Protein AF-A0A6M4M8T5-F1 (afdb_monomer_lite)

Secondary structure (DSSP, 8-state):
--HHHHHHHHGGGB-TTS-EEETTTTEEESSSS--EE-S---HHHHHHHHHHHHH----PPP--

pLDDT: mean 89.37, std 13.06, range [41.5, 97.94]

Organism: NCBI:txid1858656

Sequence (64 aa):
MNEEKARAILGERIQPDNSLHDSTDWVDWTGDDSIQLDADFSVDELEAIAWWMRNKTHAPTSLD

Structure (mmCIF, N/CA/C/O backbone):
data_AF-A0A6M4M8T5-F1
#
_entry.id   AF-A0A6M4M8T5-F1
#
loop_
_atom_site.group_PDB
_atom_site.id
_atom_site.type_symbol
_atom_site.label_atom_id
_atom_site.label_alt_id
_atom_site.label_comp_id
_atom_site.label_asym_id
_atom_site.label_entity_id
_atom_site.label_seq_id
_atom_site.pdbx_PDB_ins_code
_atom_site.Cartn_x
_atom_site.Cartn_y
_atom_site.Cartn_z
_atom_site.occupancy
_atom_site.B_iso_or_equiv
_atom_site.auth_seq_id
_atom_site.auth_comp_id
_atom_site.auth_asym_id
_atom_site.auth_atom_id
_atom_site.pdbx_PDB_model_num
ATOM 1 N N . MET A 1 1 ? -7.940 -5.081 8.870 1.00 91.88 1 MET A N 1
ATOM 2 C CA . MET A 1 1 ? -6.970 -4.032 8.483 1.00 91.88 1 MET A CA 1
ATOM 3 C C . MET A 1 1 ? -7.416 -2.666 9.020 1.00 91.88 1 MET A C 1
ATOM 5 O O . MET A 1 1 ? -8.618 -2.478 9.178 1.00 91.88 1 MET A O 1
ATOM 9 N N . ASN A 1 2 ? -6.488 -1.748 9.328 1.00 96.50 2 ASN A N 1
ATOM 10 C CA . ASN A 1 2 ? -6.745 -0.339 9.688 1.00 96.50 2 ASN A CA 1
ATOM 11 C C . ASN A 1 2 ? -5.729 0.583 8.977 1.00 96.50 2 ASN A C 1
ATOM 13 O O . ASN A 1 2 ? -4.806 0.075 8.342 1.00 96.50 2 ASN A O 1
ATOM 17 N N . GLU A 1 3 ? -5.880 1.910 9.088 1.00 96.62 3 GLU A N 1
ATOM 18 C CA . GLU A 1 3 ? -5.004 2.854 8.373 1.00 96.62 3 GLU A CA 1
ATOM 19 C C . GLU A 1 3 ? -3.531 2.723 8.763 1.00 96.62 3 GLU A C 1
ATOM 21 O O . GLU A 1 3 ? -2.672 2.705 7.890 1.00 96.62 3 GLU A O 1
ATOM 26 N N . GLU A 1 4 ? -3.240 2.622 10.059 1.00 97.75 4 GLU A N 1
ATOM 27 C CA . GLU A 1 4 ? -1.871 2.520 10.568 1.00 97.75 4 GLU A CA 1
ATOM 28 C C . GLU A 1 4 ? -1.157 1.286 10.001 1.00 97.75 4 GLU A C 1
ATOM 30 O O . GLU A 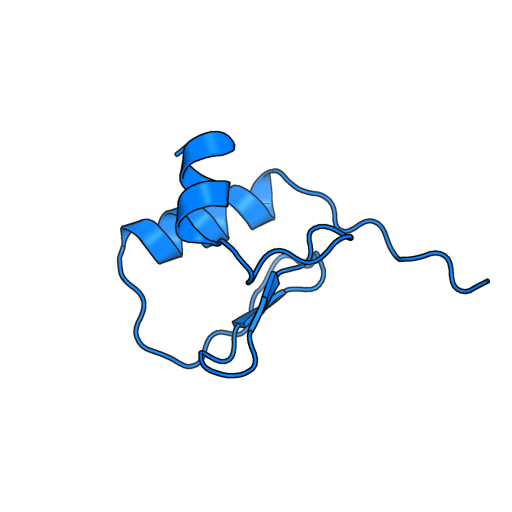1 4 ? -0.067 1.402 9.441 1.00 97.75 4 GLU A O 1
ATOM 35 N N . LYS A 1 5 ? -1.807 0.115 10.062 1.00 97.38 5 LYS A N 1
ATOM 36 C CA . LYS A 1 5 ? -1.262 -1.141 9.532 1.00 97.38 5 LYS A CA 1
ATOM 37 C C . LYS A 1 5 ? -1.158 -1.106 8.004 1.00 97.38 5 LYS A C 1
ATOM 39 O O . LYS A 1 5 ? -0.140 -1.532 7.468 1.00 97.38 5 LYS A O 1
ATOM 44 N N . ALA A 1 6 ? -2.164 -0.577 7.303 1.00 97.25 6 ALA A N 1
ATOM 45 C CA . ALA A 1 6 ? -2.124 -0.458 5.845 1.00 97.25 6 ALA A CA 1
ATOM 46 C C . ALA A 1 6 ? -0.983 0.464 5.391 1.00 97.25 6 ALA A C 1
ATOM 48 O O . ALA A 1 6 ? -0.225 0.105 4.498 1.00 97.25 6 ALA A O 1
ATOM 49 N N . ARG A 1 7 ? -0.798 1.609 6.059 1.00 97.25 7 ARG A N 1
ATOM 50 C CA . ARG A 1 7 ? 0.300 2.543 5.784 1.00 97.25 7 ARG A CA 1
ATOM 51 C C . ARG A 1 7 ? 1.668 1.920 6.057 1.00 97.25 7 ARG A C 1
ATOM 53 O O . ARG A 1 7 ? 2.588 2.149 5.284 1.00 97.25 7 ARG A O 1
ATOM 60 N N . ALA A 1 8 ? 1.798 1.119 7.114 1.00 97.75 8 ALA A N 1
ATOM 61 C CA . ALA A 1 8 ? 3.041 0.413 7.418 1.00 97.75 8 ALA A CA 1
ATOM 62 C C . ALA A 1 8 ? 3.406 -0.645 6.358 1.00 97.75 8 ALA A C 1
ATOM 64 O O . ALA A 1 8 ? 4.5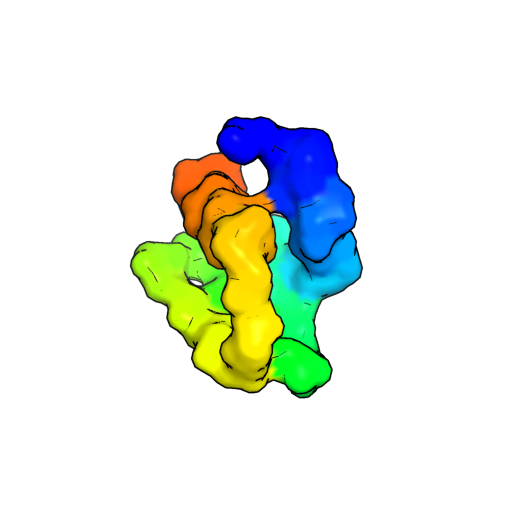83 -0.807 6.058 1.00 97.75 8 ALA A O 1
ATOM 65 N N . ILE A 1 9 ? 2.414 -1.343 5.791 1.00 97.31 9 ILE A N 1
ATOM 66 C CA . ILE A 1 9 ? 2.618 -2.364 4.747 1.00 97.31 9 ILE A CA 1
ATOM 67 C C . ILE A 1 9 ? 2.887 -1.726 3.380 1.00 97.31 9 ILE A C 1
ATOM 69 O O . ILE A 1 9 ? 3.793 -2.143 2.666 1.00 97.31 9 ILE A O 1
ATOM 73 N N . LEU A 1 10 ? 2.091 -0.724 3.004 1.00 95.69 10 LEU A N 1
ATOM 74 C CA . LEU A 1 10 ? 2.183 -0.091 1.688 1.00 95.69 10 LEU A CA 1
ATOM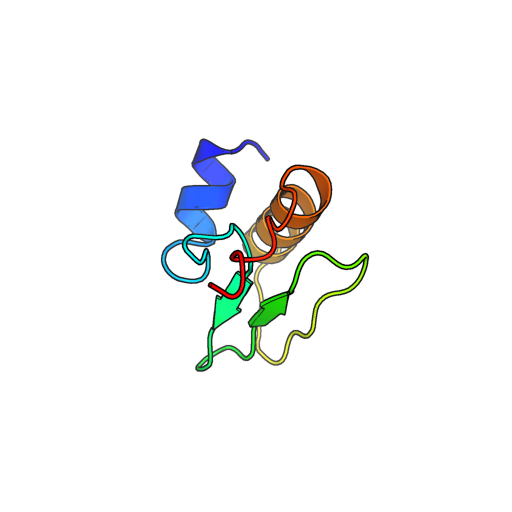 75 C C . LEU A 1 10 ? 3.382 0.857 1.592 1.00 95.69 10 LEU A C 1
ATOM 77 O O . LEU A 1 10 ? 3.938 1.008 0.511 1.00 95.69 10 LEU A O 1
ATOM 81 N N . GLY A 1 11 ? 3.798 1.464 2.707 1.00 95.19 11 GLY A N 1
ATOM 82 C CA . GLY A 1 11 ? 5.019 2.258 2.791 1.00 95.19 11 GLY A CA 1
ATOM 83 C C . GLY A 1 11 ? 5.107 3.331 1.706 1.00 95.19 11 GLY A C 1
ATOM 84 O O . GLY A 1 11 ? 4.196 4.142 1.540 1.00 95.19 11 GLY A O 1
ATOM 85 N N . GLU A 1 12 ? 6.215 3.312 0.968 1.00 93.81 12 GLU A N 1
ATOM 86 C CA . GLU A 1 12 ? 6.540 4.284 -0.084 1.00 93.81 12 GLU A CA 1
ATOM 87 C C . GLU A 1 12 ? 5.661 4.162 -1.335 1.00 93.81 12 GLU A C 1
ATOM 89 O O . GLU A 1 12 ? 5.661 5.064 -2.169 1.00 93.81 12 GLU A O 1
ATOM 94 N N . ARG A 1 13 ? 4.858 3.095 -1.449 1.00 95.44 13 ARG A N 1
ATOM 95 C CA . ARG A 1 13 ? 3.905 2.940 -2.554 1.00 95.44 13 ARG A CA 1
ATOM 96 C C . ARG A 1 13 ? 2.792 3.983 -2.483 1.00 95.44 13 ARG A C 1
ATOM 98 O O . ARG A 1 13 ? 2.234 4.342 -3.514 1.00 95.44 13 ARG A O 1
ATOM 105 N N . ILE A 1 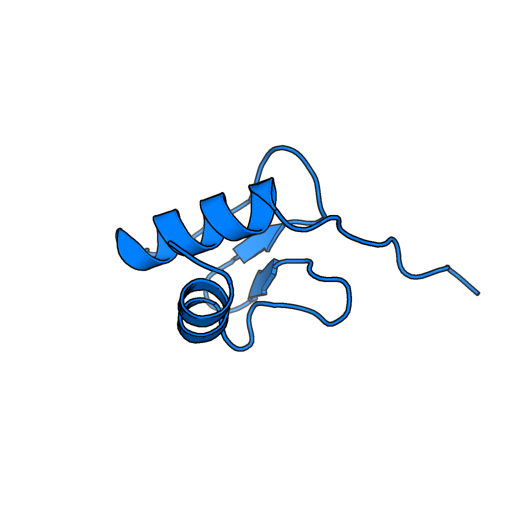14 ? 2.471 4.488 -1.287 1.00 96.00 14 ILE A N 1
ATOM 106 C CA . ILE A 1 14 ? 1.474 5.548 -1.099 1.00 96.00 14 ILE A CA 1
ATOM 107 C C . ILE A 1 14 ? 2.056 6.886 -1.554 1.00 96.00 14 ILE A C 1
ATOM 109 O O . ILE A 1 14 ? 2.962 7.434 -0.925 1.00 96.00 14 ILE A O 1
ATOM 113 N N . GLN A 1 15 ? 1.460 7.452 -2.594 1.00 94.06 15 GLN A N 1
ATOM 114 C CA . GLN A 1 15 ? 1.815 8.770 -3.101 1.00 94.06 15 GLN A CA 1
ATOM 115 C C . GLN A 1 15 ? 1.165 9.894 -2.270 1.00 94.06 15 GLN A C 1
ATOM 117 O O . GLN A 1 15 ? 0.203 9.652 -1.529 1.00 94.06 15 GLN A O 1
ATOM 122 N N . PRO A 1 16 ? 1.641 11.152 -2.388 1.00 92.88 16 PRO A N 1
ATOM 123 C CA . PRO A 1 16 ? 1.080 12.289 -1.650 1.00 92.88 16 PRO A CA 1
ATOM 124 C C . PRO A 1 16 ? -0.422 12.530 -1.871 1.00 92.88 16 PRO A C 1
ATOM 126 O O . PRO A 1 16 ? -1.087 13.087 -0.999 1.00 92.88 16 PRO A O 1
ATOM 129 N N . ASP A 1 17 ? -0.961 12.103 -3.012 1.00 90.75 17 ASP A N 1
ATOM 130 C CA . ASP A 1 17 ? -2.379 12.216 -3.383 1.00 90.75 17 ASP A CA 1
ATOM 131 C C . ASP A 1 17 ? -3.226 10.988 -2.983 1.00 90.75 17 ASP A C 1
ATOM 133 O O . ASP A 1 17 ? -4.402 10.889 -3.339 1.00 90.75 17 ASP A O 1
ATOM 137 N N . ASN A 1 18 ? -2.638 10.076 -2.203 1.00 94.06 18 ASN A N 1
ATOM 138 C CA . ASN A 1 18 ? -3.155 8.765 -1.810 1.00 94.06 18 ASN A CA 1
ATOM 139 C C . ASN A 1 18 ? -3.262 7.717 -2.927 1.00 94.06 18 ASN A C 1
ATOM 141 O O . ASN A 1 18 ? -3.741 6.623 -2.619 1.00 94.06 18 ASN A O 1
ATOM 145 N N . SER A 1 19 ? -2.807 7.984 -4.156 1.00 94.94 19 SER A N 1
ATOM 146 C CA . SER A 1 19 ? -2.628 6.927 -5.162 1.00 94.94 19 SER A CA 1
ATOM 147 C C . SER A 1 19 ? -1.597 5.896 -4.692 1.00 94.94 19 SER A C 1
ATOM 149 O O . SER A 1 19 ? -0.817 6.145 -3.763 1.00 94.94 19 SER A O 1
ATOM 151 N N . LEU A 1 20 ? -1.624 4.711 -5.300 1.00 95.31 20 LEU A N 1
ATOM 152 C CA . LEU A 1 20 ? -0.585 3.703 -5.104 1.00 95.31 20 LEU A CA 1
ATOM 153 C C . LEU A 1 20 ? 0.253 3.634 -6.373 1.00 95.31 20 LEU A C 1
ATOM 155 O O . LEU A 1 20 ? -0.300 3.393 -7.440 1.00 95.31 20 LEU A O 1
ATOM 159 N N . HIS A 1 21 ? 1.561 3.838 -6.244 1.00 94.81 21 HIS A N 1
ATOM 160 C CA . HIS A 1 21 ? 2.500 3.739 -7.351 1.00 94.81 21 HIS A CA 1
ATOM 161 C C . HIS A 1 21 ? 3.799 3.071 -6.896 1.00 94.81 21 HIS A C 1
ATOM 163 O O . HIS A 1 21 ? 4.438 3.525 -5.946 1.00 94.81 21 HIS A O 1
ATOM 169 N N . ASP A 1 22 ? 4.190 2.005 -7.585 1.00 93.06 22 ASP A N 1
ATOM 170 C CA . ASP A 1 22 ? 5.475 1.330 -7.423 1.00 93.06 22 ASP A CA 1
ATOM 171 C C . ASP A 1 22 ? 5.934 0.797 -8.780 1.00 93.06 22 ASP A C 1
ATOM 173 O O . ASP A 1 22 ? 5.273 -0.047 -9.380 1.00 93.06 22 ASP A O 1
ATOM 177 N N . SER A 1 23 ? 7.072 1.287 -9.266 1.00 87.38 23 SER A N 1
ATOM 178 C CA . SER A 1 23 ? 7.628 0.863 -10.558 1.00 87.38 23 SER A CA 1
ATOM 179 C C . SER A 1 23 ? 8.457 -0.423 -10.478 1.00 87.38 23 SER A C 1
ATOM 181 O O . SER A 1 23 ? 8.797 -0.979 -11.521 1.00 87.38 23 SER A O 1
ATOM 183 N N . THR A 1 24 ? 8.785 -0.900 -9.272 1.00 84.75 24 THR A N 1
ATOM 184 C CA . THR A 1 24 ? 9.524 -2.158 -9.071 1.00 84.75 24 THR A CA 1
ATOM 185 C C . THR A 1 24 ? 8.571 -3.346 -9.072 1.00 84.75 24 THR A C 1
ATOM 187 O O . THR A 1 24 ? 8.798 -4.303 -9.807 1.00 84.75 24 THR A O 1
ATOM 190 N N . ASP A 1 25 ? 7.483 -3.240 -8.306 1.00 79.19 25 ASP A N 1
ATOM 191 C CA . ASP A 1 25 ? 6.466 -4.292 -8.161 1.00 79.19 25 ASP A CA 1
ATOM 192 C C . ASP A 1 25 ? 5.221 -4.049 -9.040 1.00 79.19 25 ASP A C 1
ATOM 194 O O . ASP A 1 25 ? 4.181 -4.682 -8.848 1.00 79.19 25 ASP A O 1
ATOM 198 N N . TRP A 1 26 ? 5.320 -3.093 -9.976 1.00 86.62 26 TRP A N 1
ATOM 199 C CA . TRP A 1 26 ? 4.255 -2.669 -10.894 1.00 86.62 26 TRP A CA 1
ATOM 200 C C . TRP A 1 26 ? 2.891 -2.539 -10.204 1.00 86.62 26 TRP A C 1
ATOM 202 O O . TRP A 1 26 ? 1.916 -3.201 -10.560 1.00 86.62 26 TRP A O 1
ATOM 212 N N . VAL A 1 27 ? 2.834 -1.668 -9.197 1.00 92.56 27 VAL A N 1
ATOM 213 C CA . VAL A 1 27 ? 1.597 -1.273 -8.517 1.00 92.56 27 VAL A CA 1
ATOM 214 C C . VAL A 1 27 ? 1.146 0.055 -9.101 1.00 92.56 27 VAL A C 1
ATOM 216 O O . VAL A 1 27 ? 1.898 1.023 -9.024 1.00 92.56 27 VAL A O 1
ATOM 219 N N . ASP A 1 28 ? -0.067 0.121 -9.649 1.00 94.44 28 ASP A N 1
ATOM 220 C CA . ASP A 1 28 ? -0.632 1.386 -10.131 1.00 94.44 28 ASP A CA 1
ATOM 221 C C . ASP A 1 28 ? -2.137 1.486 -9.858 1.00 94.44 28 ASP A C 1
ATOM 223 O O . ASP A 1 28 ? -2.949 0.716 -10.386 1.00 94.44 28 ASP A O 1
ATOM 227 N N . TRP A 1 29 ? -2.511 2.434 -8.997 1.00 94.25 29 TRP A N 1
ATOM 228 C CA . TRP A 1 29 ? -3.895 2.757 -8.660 1.00 94.25 29 TRP A CA 1
ATOM 229 C C . TRP A 1 29 ? -4.106 4.258 -8.523 1.00 94.25 29 TRP A C 1
ATOM 231 O O . TRP A 1 29 ? -3.601 4.887 -7.594 1.00 94.25 29 TRP A O 1
ATOM 241 N N . THR A 1 30 ? -4.958 4.806 -9.384 1.00 88.69 30 THR A N 1
ATOM 242 C CA . THR A 1 30 ? -5.242 6.245 -9.498 1.00 88.69 30 THR A CA 1
ATOM 243 C C . THR A 1 30 ? -6.609 6.650 -8.937 1.00 88.69 30 THR A C 1
ATOM 245 O O . THR A 1 30 ? -7.139 7.697 -9.297 1.00 88.69 30 THR A O 1
ATOM 248 N N . GLY A 1 31 ? -7.207 5.843 -8.053 1.00 83.12 31 GLY A N 1
ATOM 249 C CA . GLY A 1 31 ? -8.505 6.159 -7.436 1.00 83.12 31 GLY A CA 1
ATOM 250 C C . GLY A 1 31 ? -9.728 5.463 -8.041 1.00 83.12 31 GLY A C 1
ATOM 251 O O . GLY A 1 31 ? -10.838 5.705 -7.571 1.00 83.12 31 GLY A O 1
ATOM 252 N N . ASP A 1 32 ? -9.540 4.608 -9.048 1.00 83.56 32 ASP A N 1
ATOM 253 C CA . ASP A 1 32 ? -10.617 3.846 -9.697 1.00 83.56 32 ASP A CA 1
ATOM 254 C C . ASP A 1 32 ? -11.008 2.575 -8.912 1.00 83.56 32 ASP A C 1
ATOM 256 O O . ASP A 1 32 ? -10.390 2.215 -7.913 1.00 83.56 32 ASP A O 1
ATOM 260 N N . ASP A 1 33 ? -12.026 1.837 -9.366 1.00 89.25 33 ASP A N 1
ATOM 261 C CA . ASP A 1 33 ? -12.468 0.578 -8.725 1.00 89.25 33 ASP A CA 1
ATOM 262 C C . ASP A 1 33 ? -11.569 -0.635 -9.071 1.00 89.25 33 ASP A C 1
ATOM 264 O O . ASP A 1 33 ? -11.876 -1.785 -8.761 1.00 89.25 33 ASP A O 1
ATOM 268 N N . SER A 1 34 ? -10.441 -0.396 -9.745 1.00 91.88 34 SER A N 1
ATOM 269 C CA . SER A 1 34 ? -9.486 -1.422 -10.167 1.00 91.88 34 SER A CA 1
ATOM 270 C C . SER A 1 34 ? -8.047 -0.943 -10.025 1.00 91.88 34 SER A C 1
ATOM 272 O O . SER A 1 34 ? -7.775 0.242 -10.185 1.00 91.88 34 SER A O 1
ATOM 274 N N . ILE A 1 35 ? -7.132 -1.880 -9.782 1.00 94.50 35 ILE A N 1
ATOM 275 C CA . ILE A 1 35 ? -5.688 -1.658 -9.646 1.00 94.50 35 ILE A CA 1
ATOM 276 C C . ILE A 1 35 ? -4.926 -2.565 -10.618 1.00 94.50 35 ILE A C 1
ATOM 278 O O . ILE A 1 35 ? -5.371 -3.684 -10.892 1.00 94.50 35 ILE A O 1
ATOM 282 N N . GLN A 1 36 ? -3.789 -2.093 -11.127 1.00 94.75 36 GLN A N 1
ATOM 283 C CA . GLN A 1 36 ? -2.825 -2.911 -11.866 1.00 94.75 36 GLN A CA 1
ATOM 284 C C . GLN A 1 36 ? -1.745 -3.427 -10.909 1.00 94.75 36 GLN A C 1
ATOM 286 O O . GLN A 1 36 ? -1.238 -2.661 -10.092 1.00 94.75 36 GLN A O 1
ATOM 291 N N . LEU A 1 37 ? -1.442 -4.726 -10.994 1.00 95.25 37 LEU A N 1
ATOM 292 C CA . LEU A 1 37 ? -0.471 -5.435 -10.156 1.00 95.25 37 LEU A CA 1
ATOM 293 C C . LEU A 1 37 ? 0.324 -6.412 -11.032 1.00 95.25 37 LEU A C 1
ATOM 295 O O . LEU A 1 37 ? -0.295 -7.245 -11.701 1.00 95.25 37 LEU A O 1
ATOM 299 N N . ASP A 1 38 ? 1.656 -6.342 -11.011 1.00 92.75 38 ASP A N 1
ATOM 300 C CA . ASP A 1 38 ? 2.539 -7.305 -11.692 1.00 92.75 38 ASP A CA 1
ATOM 301 C C . ASP A 1 38 ? 3.786 -7.616 -10.843 1.00 92.75 38 ASP A C 1
ATOM 303 O O . ASP A 1 38 ? 4.888 -7.127 -11.091 1.00 92.75 38 ASP A O 1
ATOM 307 N N . ALA A 1 39 ? 3.561 -8.416 -9.794 1.00 93.12 39 ALA A N 1
ATOM 308 C CA . ALA A 1 39 ? 4.558 -8.990 -8.891 1.00 93.12 39 ALA A CA 1
ATOM 309 C C . ALA A 1 39 ? 3.907 -10.066 -7.993 1.00 93.12 39 ALA A C 1
ATOM 311 O O . ALA A 1 39 ? 2.701 -10.328 -8.073 1.00 93.12 39 ALA A O 1
ATOM 312 N N . ASP A 1 40 ? 4.699 -10.673 -7.107 1.00 94.75 40 ASP A N 1
ATOM 313 C CA . ASP A 1 40 ? 4.195 -11.537 -6.039 1.00 94.75 40 ASP A CA 1
ATOM 314 C C . ASP A 1 40 ? 3.769 -10.695 -4.828 1.00 94.75 40 ASP A C 1
ATOM 316 O O . ASP A 1 40 ? 4.575 -9.964 -4.258 1.00 94.75 40 ASP A O 1
ATOM 320 N N . PHE A 1 41 ? 2.518 -10.852 -4.387 1.00 94.94 41 PHE A N 1
ATOM 321 C CA . PHE A 1 41 ? 1.984 -10.172 -3.204 1.00 94.94 41 PHE A CA 1
ATOM 322 C C . PHE A 1 41 ? 1.580 -11.174 -2.129 1.00 94.94 41 PHE A C 1
ATOM 324 O O . PHE A 1 41 ? 0.920 -12.186 -2.391 1.00 94.94 41 PHE A O 1
ATOM 331 N N . SER A 1 42 ? 1.918 -10.864 -0.884 1.00 96.56 42 SER A N 1
ATOM 332 C CA . SER A 1 42 ? 1.386 -11.566 0.278 1.00 96.56 42 SER A CA 1
ATOM 333 C C . SER A 1 42 ? -0.094 -11.234 0.513 1.00 96.56 42 SER A C 1
ATOM 335 O O . SER A 1 42 ? -0.621 -10.220 0.055 1.00 96.56 42 SER A O 1
ATOM 337 N N . VAL A 1 43 ? -0.785 -12.075 1.292 1.00 97.75 43 VAL A N 1
ATOM 338 C CA . VAL A 1 43 ? -2.190 -11.831 1.672 1.00 97.75 43 VAL A CA 1
ATOM 339 C C . VAL A 1 43 ? -2.342 -10.512 2.440 1.00 97.75 43 VAL A C 1
ATOM 341 O O . VAL A 1 43 ? -3.285 -9.770 2.183 1.00 97.75 43 VAL A O 1
ATOM 344 N N . ASP A 1 44 ? -1.404 -10.190 3.339 1.00 97.62 44 ASP A N 1
ATOM 345 C CA . ASP A 1 44 ? -1.416 -8.929 4.094 1.00 97.62 44 ASP A CA 1
ATOM 346 C C . ASP A 1 44 ? -1.255 -7.707 3.166 1.00 97.62 44 ASP A C 1
ATOM 348 O O . ASP A 1 44 ? -1.906 -6.684 3.391 1.00 97.62 44 ASP A O 1
ATOM 352 N N . GLU A 1 45 ? -0.443 -7.806 2.107 1.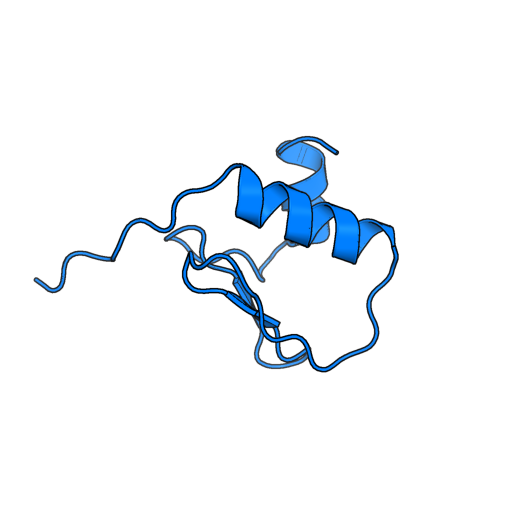00 96.56 45 GLU A N 1
ATOM 353 C CA . GLU A 1 45 ? -0.304 -6.748 1.095 1.00 96.56 45 GLU A CA 1
ATOM 354 C C . GLU A 1 45 ? -1.583 -6.573 0.280 1.00 96.56 45 GLU A C 1
ATOM 356 O O . GLU A 1 45 ? -2.070 -5.450 0.155 1.00 96.56 45 GLU A O 1
ATOM 361 N N . LEU A 1 46 ? -2.189 -7.666 -0.194 1.00 96.81 46 LEU A N 1
ATOM 362 C CA . LEU A 1 46 ? -3.469 -7.611 -0.910 1.00 96.81 46 LEU A CA 1
ATOM 363 C C . LEU A 1 46 ? -4.584 -7.014 -0.037 1.00 96.81 46 LEU A C 1
ATOM 365 O O . LEU A 1 46 ? -5.382 -6.199 -0.507 1.00 96.81 46 LEU A O 1
ATOM 369 N N . GLU A 1 47 ? -4.634 -7.375 1.248 1.00 97.94 47 GLU A N 1
ATOM 370 C CA . GLU A 1 47 ? -5.572 -6.784 2.204 1.00 97.94 47 GLU A CA 1
ATOM 371 C C . GLU A 1 47 ? -5.311 -5.293 2.432 1.00 97.94 47 GLU A C 1
ATOM 373 O O . GLU A 1 47 ? -6.268 -4.519 2.536 1.00 97.94 47 GLU A O 1
ATOM 378 N N . ALA A 1 48 ? -4.045 -4.878 2.523 1.00 97.81 48 ALA A N 1
ATOM 379 C CA . ALA A 1 48 ? -3.672 -3.478 2.694 1.00 97.81 48 ALA A CA 1
ATOM 380 C C . ALA A 1 48 ? -4.052 -2.645 1.463 1.00 97.81 48 ALA A C 1
ATOM 382 O O . ALA A 1 48 ? -4.686 -1.601 1.626 1.00 97.81 48 ALA A O 1
ATOM 383 N N . ILE A 1 49 ? -3.755 -3.140 0.257 1.00 95.81 49 ILE A N 1
ATOM 384 C CA . ILE A 1 49 ? -4.136 -2.531 -1.026 1.00 95.81 49 ILE A CA 1
ATOM 385 C C . ILE A 1 49 ? -5.655 -2.351 -1.088 1.00 95.81 49 ILE A C 1
ATOM 387 O O . ILE A 1 49 ? -6.149 -1.231 -1.219 1.00 95.81 49 ILE A O 1
ATOM 391 N N . ALA A 1 50 ? -6.418 -3.434 -0.908 1.00 96.06 50 ALA A N 1
ATOM 392 C CA . ALA A 1 50 ? -7.875 -3.386 -0.997 1.00 96.06 50 ALA A CA 1
ATOM 393 C C . ALA A 1 50 ? -8.504 -2.501 0.090 1.00 96.06 50 ALA A C 1
ATOM 395 O O . ALA A 1 50 ? -9.522 -1.845 -0.143 1.00 96.06 50 ALA A O 1
ATOM 396 N N . TRP A 1 51 ? -7.928 -2.481 1.297 1.00 96.75 51 TRP A N 1
ATOM 397 C CA . TRP A 1 51 ? -8.369 -1.567 2.348 1.00 96.75 51 TRP A CA 1
ATOM 398 C C . TRP A 1 51 ? -8.117 -0.114 1.944 1.00 96.75 51 TRP A C 1
ATOM 400 O O . TRP A 1 51 ? -9.024 0.705 2.079 1.00 96.75 51 TRP A O 1
ATOM 410 N N . TRP A 1 52 ? -6.933 0.202 1.418 1.00 96.50 52 TRP A N 1
ATOM 411 C CA . TRP A 1 52 ? -6.572 1.556 1.003 1.00 96.50 52 TRP A CA 1
ATOM 412 C C . TRP A 1 52 ? -7.508 2.071 -0.091 1.00 96.50 52 TRP A C 1
ATOM 414 O O . TRP A 1 52 ? -8.132 3.116 0.097 1.00 96.50 52 TRP A O 1
ATOM 424 N N . MET A 1 53 ? -7.718 1.272 -1.144 1.00 94.81 53 MET A N 1
ATOM 425 C CA . MET A 1 53 ? -8.606 1.606 -2.264 1.00 94.81 53 MET A CA 1
ATOM 426 C C . MET A 1 53 ? -10.037 1.937 -1.821 1.00 94.81 53 MET A C 1
ATOM 428 O O . MET A 1 53 ? -10.664 2.853 -2.338 1.00 94.81 53 MET A O 1
ATOM 432 N N . ARG A 1 54 ? -10.566 1.216 -0.824 1.00 94.69 54 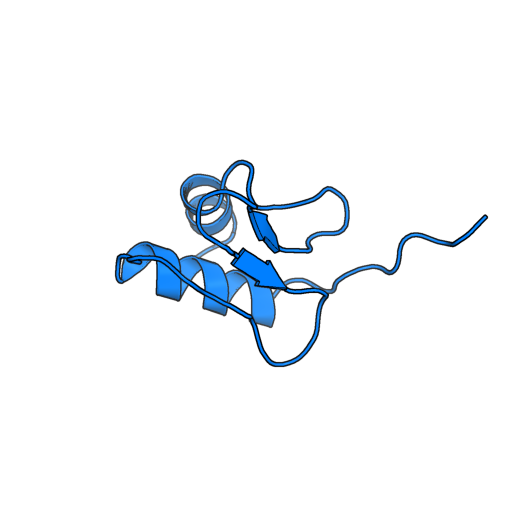ARG A N 1
ATOM 433 C CA . ARG A 1 54 ? -11.938 1.420 -0.321 1.00 94.69 54 ARG A CA 1
ATOM 434 C C . ARG A 1 54 ? -12.098 2.636 0.589 1.00 94.69 54 ARG A C 1
ATOM 436 O O . ARG A 1 54 ? -13.223 3.077 0.803 1.00 94.69 54 ARG A O 1
ATOM 443 N N . ASN A 1 55 ? -11.014 3.112 1.202 1.00 94.94 55 ASN A N 1
ATOM 444 C CA . ASN A 1 55 ? -11.072 4.093 2.294 1.00 94.94 55 ASN A CA 1
ATOM 445 C C . ASN A 1 55 ? -10.395 5.422 1.960 1.00 94.94 55 ASN A C 1
ATOM 447 O O . ASN A 1 55 ? -10.522 6.376 2.731 1.00 94.94 55 ASN A O 1
ATOM 451 N N . LYS A 1 56 ? -9.658 5.493 0.853 1.00 92.50 56 LYS A N 1
ATOM 452 C CA . LYS A 1 56 ? -8.984 6.707 0.412 1.00 92.50 56 LYS A CA 1
ATOM 453 C C . LYS A 1 56 ? -9.569 7.160 -0.908 1.00 92.50 56 LYS A C 1
ATOM 455 O O . LYS A 1 56 ? -9.787 6.374 -1.816 1.00 92.50 56 LYS A O 1
ATOM 460 N N . THR A 1 57 ? -9.825 8.452 -0.991 1.00 80.06 57 THR A N 1
ATOM 461 C CA . THR A 1 57 ? -10.122 9.119 -2.247 1.00 80.06 57 THR A CA 1
ATOM 462 C C . THR A 1 57 ? -8.803 9.623 -2.804 1.00 80.06 57 THR A C 1
ATOM 464 O O . THR A 1 57 ? -8.081 10.344 -2.109 1.00 80.06 57 THR A O 1
ATOM 467 N N . HIS A 1 58 ? -8.494 9.258 -4.046 1.00 71.56 58 HIS A N 1
ATOM 468 C CA . HIS A 1 58 ? -7.511 10.004 -4.816 1.00 71.56 58 HIS A CA 1
ATOM 469 C C . HIS A 1 58 ? -8.036 11.438 -4.943 1.00 71.56 58 HIS A C 1
ATOM 471 O O . HIS A 1 58 ? -9.142 11.664 -5.443 1.00 71.56 58 HIS A O 1
ATOM 477 N N . ALA A 1 59 ? -7.290 12.401 -4.411 1.00 61.31 59 ALA A N 1
ATOM 478 C CA . ALA A 1 59 ? -7.559 13.799 -4.695 1.00 61.31 59 ALA A CA 1
ATOM 479 C C . ALA A 1 59 ? -6.796 14.117 -5.983 1.00 61.31 59 ALA A C 1
ATOM 481 O O . ALA A 1 59 ? -5.566 14.074 -5.933 1.00 61.31 59 ALA A O 1
ATOM 482 N N . PRO A 1 60 ? -7.465 14.413 -7.115 1.00 56.31 60 PRO A N 1
ATOM 483 C CA . PRO A 1 60 ? -6.745 14.842 -8.302 1.00 56.31 60 PRO A CA 1
ATOM 484 C C . PRO A 1 60 ? -5.888 16.040 -7.903 1.00 56.31 60 PRO A C 1
ATOM 486 O O . PRO A 1 60 ? -6.398 17.023 -7.354 1.00 56.31 60 PRO A O 1
ATOM 489 N N . THR A 1 61 ? -4.576 15.930 -8.104 1.00 54.59 61 THR A N 1
ATOM 490 C CA . THR A 1 61 ? -3.682 17.073 -7.957 1.00 54.59 61 THR A CA 1
ATOM 491 C C . THR A 1 61 ? -4.203 18.143 -8.909 1.00 54.59 61 THR A C 1
ATOM 493 O O . THR A 1 61 ? -4.315 17.907 -10.111 1.00 54.59 61 THR A O 1
ATOM 496 N N . SER A 1 62 ? -4.642 19.280 -8.354 1.00 50.59 62 SER A N 1
ATOM 497 C CA . SER A 1 62 ? -5.079 20.429 -9.148 1.00 50.59 62 SER A CA 1
ATOM 498 C C . SER A 1 62 ? -3.970 20.719 -10.153 1.00 50.59 62 SER A C 1
ATOM 500 O O . SER A 1 62 ? -2.831 20.970 -9.757 1.00 50.59 62 SER A O 1
ATOM 502 N N . LEU A 1 63 ? -4.284 20.576 -11.440 1.00 49.44 63 LEU A N 1
ATOM 503 C CA . LEU A 1 63 ? -3.420 21.028 -12.520 1.00 49.44 63 LEU A CA 1
ATOM 504 C C . LEU A 1 63 ? -3.492 22.557 -12.509 1.00 49.44 63 LEU A C 1
ATOM 506 O O . LEU A 1 63 ? -4.335 23.137 -13.194 1.00 49.44 63 LEU A O 1
ATOM 510 N N . ASP A 1 64 ? -2.663 23.173 -11.668 1.00 41.50 64 ASP A N 1
ATOM 511 C CA . ASP A 1 64 ? -2.373 24.608 -11.697 1.00 41.50 64 ASP A CA 1
ATOM 512 C C . ASP A 1 64 ? -1.290 24.916 -12.746 1.00 41.50 64 ASP A C 1
ATOM 514 O O . ASP A 1 64 ? -0.298 24.150 -12.836 1.00 41.50 64 ASP A O 1
#

Foldseek 3Di:
DDPVLLCVLLPPLQDPQRFGDDPVQGWGGQQDPDIDGHHDDDPSNVVSVVVSSVPHGRDPDPPD

Radius of gyration: 11.31 Å; chains: 1; bounding box: 22×36×23 Å